Protein AF-A0AAQ3KB49-F1 (afdb_monomer_lite)

Radius of gyration: 16.54 Å; chains: 1; bounding box: 36×37×48 Å

Secondary structure (DSSP, 8-state):
--------PPPPP--HHHHHHHHHHTT--SHHHHHHHHHHHHHTTHHHH-HHHHHHHHHT-SSHHHHHHHHHHHHHS---S--HHHHHHHHHTTTTT-HHHHHHHHHHHHHTTPPP-HHHHHHHHHT--

Foldseek 3Di:
DDDDDDPDDPDDPPDVLVVVLVVLLVVDQDLVSLVVSVVSCVVVCVCVVPVQVSLLSLLPRPHPSSLVSSVVSVVVDDDDPPCLVSLLSNLQSLAPPHLPSNLVSLVVCVVVVHDDDPSSVCSSVNSVD

Sequence (129 aa):
MPVFLARSHPPVPPDPTAGAALSLLRKCRTPCDSLQLHARLVTTGLLLRHPSPILRRLFASPHPPIRRLAYRIFFSLPNPDGRYFLWNDLIGSSRGHHPREAVLAFALMLFDGVAADKFSFSLAINTCS

pLDDT: mean 79.72, std 15.33, range [34.72, 92.94]

Structure (mmCIF, N/CA/C/O backbone):
data_AF-A0AAQ3KB49-F1
#
_entry.id   AF-A0AAQ3KB49-F1
#
loop_
_atom_site.group_PDB
_atom_site.id
_atom_site.type_symbol
_atom_site.label_atom_id
_atom_site.label_alt_id
_atom_site.label_comp_id
_atom_site.label_asym_id
_atom_site.label_entity_id
_atom_site.label_seq_id
_atom_site.pdbx_PDB_ins_code
_atom_site.Cartn_x
_atom_site.Cartn_y
_atom_site.Cartn_z
_atom_site.occupancy
_atom_site.B_iso_or_equiv
_atom_site.auth_seq_id
_atom_site.auth_comp_id
_atom_site.auth_asym_id
_atom_site.auth_atom_id
_atom_site.pdbx_PDB_model_num
ATOM 1 N N . MET A 1 1 ? -10.276 26.214 -31.297 1.00 34.72 1 MET A N 1
ATOM 2 C CA . MET A 1 1 ? -9.514 25.945 -30.058 1.00 34.72 1 MET A CA 1
ATOM 3 C C . MET A 1 1 ? -10.428 26.180 -28.859 1.00 34.72 1 MET A C 1
ATOM 5 O O . MET A 1 1 ? -10.563 27.334 -28.472 1.00 34.72 1 MET A O 1
ATOM 9 N N . PRO A 1 2 ? -11.139 25.173 -28.317 1.00 38.66 2 PRO A N 1
ATOM 10 C CA . PRO A 1 2 ? -11.962 25.380 -27.132 1.00 38.66 2 PRO A CA 1
ATOM 11 C C . PRO A 1 2 ? -11.161 25.103 -25.853 1.00 38.66 2 PRO A C 1
ATOM 13 O O . PRO A 1 2 ? -10.499 24.076 -25.711 1.00 38.66 2 PRO A O 1
ATOM 16 N N . VAL A 1 3 ? -11.234 26.059 -24.932 1.00 44.91 3 VAL A N 1
ATOM 17 C CA . VAL A 1 3 ? -10.701 26.007 -23.570 1.00 44.91 3 VAL A CA 1
ATOM 18 C C . VAL A 1 3 ? -11.610 25.104 -22.731 1.00 44.91 3 VAL A C 1
ATOM 20 O O . VAL A 1 3 ? -12.782 25.418 -22.535 1.00 44.91 3 VAL A O 1
ATOM 23 N N . PHE A 1 4 ? -11.089 23.981 -22.231 1.00 46.84 4 PHE A N 1
ATOM 24 C CA . PHE A 1 4 ? -11.782 23.167 -21.230 1.00 46.84 4 PHE A CA 1
ATOM 25 C C . PHE A 1 4 ? -11.656 23.842 -19.859 1.00 46.84 4 PHE A C 1
ATOM 27 O O . PHE A 1 4 ? -10.610 23.789 -19.216 1.00 46.84 4 PHE A O 1
ATOM 34 N N . LEU A 1 5 ? -12.735 24.484 -19.407 1.00 45.94 5 LEU A N 1
ATOM 35 C CA . LEU A 1 5 ? -12.893 24.927 -18.023 1.00 45.94 5 LEU A CA 1
ATOM 36 C C . LEU A 1 5 ? -12.971 23.691 -17.116 1.00 45.94 5 LEU A C 1
ATOM 38 O O . LEU A 1 5 ? -13.988 22.996 -17.072 1.00 45.94 5 LEU A O 1
ATOM 42 N N . ALA A 1 6 ? -11.886 23.408 -16.395 1.00 42.59 6 ALA A N 1
ATOM 43 C CA . ALA A 1 6 ? -11.883 22.427 -15.321 1.00 42.59 6 ALA A CA 1
ATOM 44 C C . ALA A 1 6 ? -12.855 22.892 -14.226 1.00 42.59 6 ALA A C 1
ATOM 46 O O . ALA A 1 6 ? -12.656 23.931 -13.598 1.00 42.59 6 ALA A O 1
ATOM 47 N N . ARG A 1 7 ? -13.930 22.128 -14.010 1.00 41.28 7 ARG A N 1
ATOM 48 C CA . ARG A 1 7 ? -14.849 22.327 -12.886 1.00 41.28 7 ARG A CA 1
ATOM 49 C C . ARG A 1 7 ? -14.062 22.173 -11.583 1.00 41.28 7 ARG A C 1
ATOM 51 O O . ARG A 1 7 ? -13.601 21.080 -11.266 1.00 41.28 7 ARG A O 1
ATOM 58 N N . SER A 1 8 ? -13.913 23.261 -10.836 1.00 43.72 8 SER A N 1
ATOM 59 C CA . SER A 1 8 ? -13.402 23.252 -9.469 1.00 43.72 8 SER A CA 1
ATOM 60 C C . SER A 1 8 ? -14.384 22.487 -8.580 1.00 43.72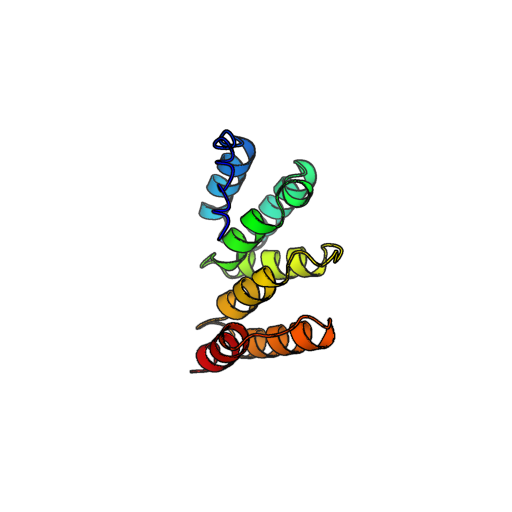 8 SER A C 1
ATOM 62 O O . SER A 1 8 ? -15.472 22.961 -8.259 1.00 43.72 8 SER A O 1
ATOM 64 N N . HIS A 1 9 ? -14.017 21.260 -8.218 1.00 43.25 9 HIS A N 1
ATOM 65 C CA . HIS A 1 9 ? -14.769 20.479 -7.245 1.00 43.25 9 HIS A CA 1
ATOM 66 C C . HIS A 1 9 ? -14.643 21.158 -5.869 1.00 43.25 9 HIS A C 1
ATOM 68 O O . HIS A 1 9 ? -13.525 21.517 -5.485 1.00 43.25 9 HIS A O 1
ATOM 74 N N . PRO A 1 10 ? -15.738 21.355 -5.112 1.00 45.50 10 PRO A N 1
ATOM 75 C CA . PRO A 1 10 ? -15.651 21.917 -3.770 1.00 45.50 10 PRO A CA 1
ATOM 76 C C . PRO A 1 10 ? -14.800 21.014 -2.860 1.00 45.50 10 PRO A C 1
ATOM 78 O O . PRO A 1 10 ? -14.803 19.787 -3.047 1.00 45.50 10 PRO A O 1
ATOM 81 N N . PRO A 1 11 ? -14.073 21.595 -1.884 1.00 48.03 11 PRO A N 1
ATOM 82 C CA . PRO A 1 11 ? -13.262 20.835 -0.944 1.00 48.03 11 PRO A CA 1
ATOM 83 C C . 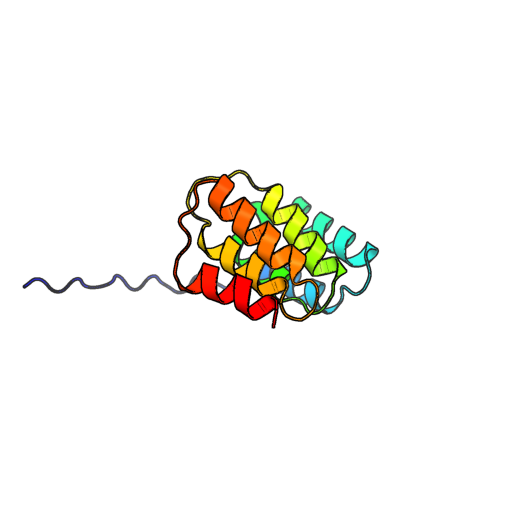PRO A 1 11 ? -14.167 19.910 -0.126 1.00 48.03 11 PRO A C 1
ATOM 85 O O . PRO A 1 11 ? -15.070 20.361 0.577 1.00 48.03 11 PRO A O 1
ATOM 88 N N . VAL A 1 12 ? -13.934 18.603 -0.246 1.00 55.00 12 VAL A N 1
ATOM 89 C CA . VAL A 1 12 ? -14.627 17.585 0.550 1.00 55.00 12 VAL A CA 1
ATOM 90 C C . VAL A 1 12 ? -14.323 17.852 2.032 1.00 55.00 12 VAL A C 1
ATOM 92 O O . VAL A 1 12 ? -13.145 17.991 2.378 1.00 55.00 12 VAL A O 1
ATOM 95 N N . PRO A 1 13 ? -15.337 17.955 2.913 1.00 52.47 13 PRO A N 1
ATOM 96 C CA . PRO A 1 13 ? -15.113 18.206 4.332 1.00 52.47 13 PRO A CA 1
ATOM 97 C C . PRO A 1 13 ? -14.252 17.093 4.956 1.00 52.47 13 PRO A C 1
ATOM 99 O O . PRO A 1 13 ? -14.364 15.931 4.553 1.00 52.47 13 PRO A O 1
ATOM 102 N N . PRO A 1 14 ? -13.379 17.417 5.928 1.00 55.59 14 PRO A N 1
ATOM 103 C CA . PRO A 1 14 ? -12.491 16.438 6.538 1.00 55.59 14 PRO A CA 1
ATOM 104 C C . PRO A 1 14 ? -13.307 15.384 7.291 1.00 55.59 14 PRO A C 1
ATOM 106 O O . PRO A 1 14 ? -13.936 15.673 8.305 1.00 55.59 14 PRO A O 1
ATOM 109 N N . ASP A 1 15 ? -13.287 14.153 6.784 1.00 58.66 15 ASP A N 1
ATOM 110 C CA . ASP A 1 15 ? -13.985 13.014 7.375 1.00 58.66 15 ASP A CA 1
ATOM 111 C C . ASP A 1 15 ? -13.339 12.692 8.746 1.00 58.66 15 ASP A C 1
ATOM 113 O O . ASP A 1 15 ? -12.174 12.269 8.794 1.00 58.66 15 ASP A O 1
ATOM 117 N N . PRO A 1 16 ? -14.022 12.913 9.889 1.00 59.47 16 PRO A N 1
ATOM 118 C CA . PRO A 1 16 ? -13.419 12.800 11.227 1.00 59.47 16 PRO A CA 1
ATOM 119 C C . PRO A 1 16 ? -12.901 11.382 11.515 1.00 59.47 16 PRO A C 1
ATOM 121 O O . PRO A 1 16 ? -11.958 11.174 12.283 1.00 59.47 16 PRO A O 1
ATOM 124 N N . THR A 1 17 ? -13.471 10.400 10.823 1.00 58.62 17 THR A N 1
ATOM 125 C CA . THR A 1 17 ? -13.083 8.990 10.857 1.00 58.62 17 THR A CA 1
ATOM 126 C C . THR A 1 17 ? -11.700 8.742 10.234 1.00 58.62 17 THR A C 1
ATOM 128 O O . THR A 1 17 ? -10.914 7.950 10.762 1.00 58.62 17 THR A O 1
ATOM 131 N N . ALA A 1 18 ? -11.329 9.487 9.187 1.00 57.34 18 ALA A N 1
ATOM 132 C CA . ALA A 1 18 ? -10.000 9.433 8.578 1.00 57.34 18 ALA A CA 1
ATOM 133 C C . ALA A 1 18 ? -8.917 10.037 9.493 1.00 57.34 18 ALA A C 1
ATOM 135 O O . ALA A 1 18 ? -7.778 9.558 9.504 1.00 57.34 18 ALA A O 1
ATOM 136 N N . GLY A 1 19 ? -9.272 11.052 10.290 1.00 63.00 19 GLY A N 1
ATOM 137 C CA . GLY A 1 19 ? -8.416 11.612 11.344 1.00 63.00 19 GLY A CA 1
ATOM 138 C C . GLY A 1 19 ? -8.179 10.633 12.501 1.00 63.00 19 GLY A C 1
ATOM 139 O O . GLY A 1 19 ? -7.060 10.515 13.004 1.00 63.00 19 GLY A O 1
ATOM 140 N N . ALA A 1 20 ? -9.198 9.856 12.874 1.00 62.41 20 ALA A N 1
ATOM 141 C CA . ALA A 1 20 ? -9.078 8.823 13.902 1.00 62.41 20 ALA A CA 1
ATOM 142 C C . ALA A 1 20 ? -8.210 7.632 13.448 1.00 62.41 20 ALA A C 1
ATOM 144 O O . ALA A 1 20 ? -7.406 7.115 14.221 1.00 62.41 20 ALA A O 1
ATOM 145 N N . ALA A 1 21 ? -8.302 7.222 12.180 1.00 59.84 21 ALA A N 1
ATOM 146 C CA . ALA A 1 21 ? -7.425 6.186 11.627 1.00 59.84 21 ALA A CA 1
ATOM 147 C C . ALA A 1 21 ? -5.949 6.633 11.571 1.00 59.84 21 ALA A C 1
ATOM 149 O O . ALA A 1 21 ? -5.045 5.843 11.845 1.00 59.84 21 ALA A O 1
ATOM 150 N N . LEU A 1 22 ? -5.694 7.915 11.285 1.00 64.81 22 LEU A N 1
ATOM 151 C CA . LEU A 1 22 ? -4.349 8.507 11.307 1.00 64.81 22 LEU A CA 1
ATOM 152 C C . LEU A 1 22 ? -3.702 8.518 12.687 1.00 64.81 22 LEU A C 1
ATOM 154 O O . LEU A 1 22 ? -2.506 8.249 12.813 1.00 64.81 22 LEU A O 1
ATOM 158 N N . SER A 1 23 ? -4.471 8.859 13.718 1.00 68.62 23 SER A N 1
ATOM 159 C CA . SER A 1 23 ? -3.945 8.921 15.081 1.00 68.62 23 SER A CA 1
ATOM 160 C C . SER A 1 23 ? -3.576 7.531 15.610 1.00 68.62 23 SER A C 1
ATOM 162 O O . SER A 1 23 ? -2.629 7.407 16.389 1.00 68.62 23 SER A O 1
ATOM 164 N N . LEU A 1 24 ? -4.255 6.483 15.129 1.00 66.56 24 LEU A N 1
ATOM 165 C CA . LEU A 1 24 ? -3.932 5.087 15.427 1.00 66.56 24 LEU A CA 1
ATOM 166 C C . LEU A 1 24 ? -2.660 4.614 14.710 1.00 66.56 24 LEU A C 1
ATOM 168 O O . LEU A 1 24 ? -1.811 4.001 15.353 1.00 66.56 24 LEU A O 1
ATOM 172 N N . LEU A 1 25 ? -2.456 4.978 13.436 1.00 72.50 25 LEU A N 1
ATOM 173 C CA . LEU A 1 25 ? -1.245 4.617 12.676 1.00 72.50 25 LEU A CA 1
ATOM 174 C C . LEU A 1 25 ? 0.058 5.009 13.385 1.00 72.50 25 LEU A C 1
ATOM 176 O O . LEU A 1 25 ? 1.030 4.261 13.345 1.00 72.50 25 LEU A O 1
ATOM 180 N N . ARG A 1 26 ? 0.073 6.163 14.063 1.00 72.94 26 ARG A N 1
ATOM 181 C CA . ARG A 1 26 ? 1.245 6.655 14.808 1.00 72.94 26 ARG A CA 1
ATOM 182 C C . ARG A 1 26 ? 1.586 5.835 16.055 1.00 72.94 26 ARG A C 1
ATOM 184 O O . ARG A 1 26 ? 2.705 5.944 16.554 1.00 72.94 26 ARG A O 1
ATOM 191 N N . LYS A 1 27 ? 0.630 5.080 16.600 1.00 77.81 27 LYS A N 1
ATOM 192 C CA . LYS A 1 27 ? 0.795 4.314 17.846 1.00 77.81 27 LYS A CA 1
ATOM 193 C C . LYS A 1 27 ? 1.139 2.849 17.593 1.00 77.81 27 LYS A C 1
ATOM 195 O O . LYS A 1 27 ? 1.686 2.207 18.481 1.00 77.81 27 LYS A O 1
ATOM 200 N N . CYS A 1 28 ? 0.860 2.342 16.395 1.00 84.31 28 CYS A N 1
ATOM 201 C CA . CYS A 1 28 ? 1.070 0.943 16.055 1.00 84.31 28 CYS A CA 1
ATOM 202 C C . CYS A 1 28 ? 2.561 0.613 15.875 1.00 84.31 28 CYS A C 1
ATOM 204 O O . CYS A 1 28 ? 3.192 1.052 14.917 1.00 84.31 28 CYS A O 1
ATOM 206 N N . ARG A 1 29 ? 3.124 -0.200 16.773 1.00 82.75 29 ARG A N 1
ATOM 207 C CA . ARG A 1 29 ? 4.522 -0.670 16.710 1.00 82.75 29 ARG A CA 1
ATOM 208 C C . ARG A 1 29 ? 4.631 -2.190 16.683 1.00 82.75 29 ARG A C 1
ATOM 210 O O . ARG A 1 29 ? 5.621 -2.722 16.186 1.00 82.75 29 ARG A O 1
ATOM 217 N N . THR A 1 30 ? 3.617 -2.882 17.188 1.00 87.81 30 THR A N 1
ATOM 218 C CA . THR A 1 30 ? 3.587 -4.338 17.322 1.00 87.81 30 THR A CA 1
ATOM 219 C C . THR A 1 30 ? 2.638 -4.984 16.303 1.00 87.81 30 THR A C 1
ATOM 221 O O . THR A 1 30 ? 1.765 -4.315 15.742 1.00 87.81 30 THR A O 1
ATOM 224 N N . PRO A 1 31 ? 2.765 -6.301 16.058 1.00 87.50 31 PRO A N 1
ATOM 225 C CA . PRO A 1 31 ? 1.765 -7.059 15.304 1.00 87.50 31 PRO A CA 1
ATOM 226 C C . PRO A 1 31 ? 0.361 -6.997 15.924 1.00 87.50 31 PRO A C 1
ATOM 228 O O . PRO A 1 31 ? -0.629 -6.962 15.200 1.00 87.50 31 PRO A O 1
ATOM 231 N N . CYS A 1 32 ? 0.257 -6.936 17.254 1.00 91.12 32 CYS A N 1
ATOM 232 C CA . CYS A 1 32 ? -1.029 -6.779 17.934 1.00 91.12 32 CYS A CA 1
ATOM 233 C C . CYS A 1 32 ? -1.685 -5.441 17.574 1.00 91.12 32 CYS A C 1
ATOM 235 O O . CYS A 1 32 ? -2.880 -5.397 17.283 1.00 91.12 32 CYS A O 1
ATOM 237 N N . ASP A 1 33 ? -0.901 -4.363 17.509 1.00 90.06 33 ASP A N 1
ATOM 238 C CA . ASP A 1 33 ? -1.429 -3.047 17.148 1.00 90.06 33 ASP A CA 1
ATOM 239 C C . ASP A 1 33 ? -1.917 -3.005 15.696 1.00 90.06 33 ASP A C 1
ATOM 241 O O . ASP A 1 33 ? -2.912 -2.342 15.404 1.00 90.06 33 ASP A O 1
ATOM 245 N N . SER A 1 34 ? -1.242 -3.704 14.773 1.00 91.12 34 SER A N 1
ATOM 246 C CA . SER A 1 34 ? -1.694 -3.767 13.379 1.00 91.12 34 SER A CA 1
ATOM 247 C C . SER A 1 34 ? -2.987 -4.574 13.238 1.00 91.12 34 SER A C 1
ATOM 249 O O . SER A 1 34 ? -3.856 -4.189 12.459 1.00 91.12 34 SER A O 1
ATOM 251 N N . LEU A 1 35 ? -3.184 -5.625 14.040 1.00 90.62 35 LEU A N 1
ATOM 252 C CA . LEU A 1 35 ? -4.459 -6.346 14.106 1.00 90.62 35 LEU A CA 1
ATOM 253 C C . LEU A 1 35 ? -5.588 -5.473 14.666 1.00 90.62 35 LEU A C 1
ATOM 255 O O . LEU A 1 35 ? -6.675 -5.447 14.093 1.00 90.62 35 LEU A O 1
ATOM 259 N N . GLN A 1 36 ? -5.334 -4.713 15.735 1.00 90.56 36 GLN A N 1
ATOM 260 C CA . GLN A 1 36 ? -6.323 -3.773 16.278 1.00 90.56 36 GLN A CA 1
ATOM 261 C C . GLN A 1 36 ? -6.689 -2.695 15.255 1.00 90.56 36 GLN A C 1
ATOM 263 O O . GLN A 1 36 ? -7.868 -2.398 15.057 1.00 90.56 36 GLN A O 1
ATOM 268 N N . LEU A 1 37 ? -5.691 -2.141 14.564 1.00 90.44 37 LEU A N 1
ATOM 269 C CA . LEU A 1 37 ? -5.912 -1.195 13.477 1.00 90.44 37 LEU A CA 1
ATOM 270 C C . LEU A 1 37 ? -6.759 -1.821 12.365 1.00 90.44 37 LEU A C 1
ATOM 272 O O . LEU A 1 37 ? -7.730 -1.207 11.932 1.00 90.44 37 LEU A O 1
ATOM 276 N N . HIS A 1 38 ? -6.439 -3.043 11.934 1.00 91.38 38 HIS A N 1
ATOM 277 C CA . HIS A 1 38 ? -7.214 -3.754 10.920 1.00 91.38 38 HIS A CA 1
ATOM 278 C C . HIS A 1 38 ? -8.671 -3.955 11.348 1.00 91.38 38 HIS A C 1
ATOM 280 O O . HIS A 1 38 ? -9.579 -3.593 10.603 1.00 91.38 38 HIS A O 1
ATOM 286 N N . ALA A 1 39 ? -8.902 -4.446 12.569 1.00 91.06 39 ALA A N 1
ATOM 287 C CA . ALA A 1 39 ? -10.243 -4.632 13.113 1.00 91.06 39 ALA A CA 1
ATOM 288 C C . ALA A 1 39 ? -11.036 -3.318 13.112 1.00 91.06 39 ALA A C 1
ATOM 290 O O . ALA A 1 39 ? -12.193 -3.290 12.697 1.00 91.06 39 ALA A O 1
ATOM 291 N N . ARG A 1 40 ? -10.411 -2.201 13.503 1.00 89.00 40 ARG A N 1
ATOM 292 C CA . ARG A 1 40 ? -11.035 -0.867 13.461 1.00 89.00 40 ARG A CA 1
ATOM 293 C C . ARG A 1 40 ? -11.348 -0.428 12.034 1.00 89.00 40 ARG A C 1
ATOM 295 O O . ARG A 1 40 ? -12.446 0.052 11.776 1.00 89.00 40 ARG A O 1
ATOM 302 N N . LEU A 1 41 ? -10.415 -0.609 11.105 1.00 88.31 41 LEU A N 1
ATOM 303 C CA . LEU A 1 41 ? -10.585 -0.265 9.692 1.00 88.31 41 LEU A CA 1
ATOM 304 C C . LEU A 1 41 ? -11.741 -1.035 9.027 1.00 88.31 41 LEU A C 1
ATOM 306 O O . LEU A 1 41 ? -12.465 -0.461 8.212 1.00 88.31 41 LEU A O 1
ATOM 310 N N . VAL A 1 42 ? -11.926 -2.305 9.398 1.00 89.44 42 VAL A N 1
ATOM 311 C CA . VAL A 1 42 ? -13.024 -3.160 8.922 1.00 89.44 42 VAL A CA 1
ATOM 312 C C . VAL A 1 42 ? -14.350 -2.777 9.583 1.00 89.44 42 VAL A C 1
ATOM 314 O O . VAL A 1 42 ? -15.308 -2.461 8.887 1.00 89.44 42 VAL A O 1
ATOM 317 N N . THR A 1 43 ? -14.404 -2.739 10.917 1.00 90.06 43 THR A N 1
ATOM 318 C CA . THR A 1 43 ? -15.647 -2.478 11.676 1.00 90.06 43 THR A CA 1
ATOM 319 C C . THR A 1 43 ? -16.234 -1.087 11.435 1.00 90.06 43 THR A C 1
ATOM 321 O O . THR A 1 43 ? -17.446 -0.915 11.492 1.00 90.06 43 THR A O 1
ATOM 324 N N . THR A 1 44 ? -15.401 -0.092 11.122 1.00 86.69 44 THR A N 1
ATOM 325 C CA . THR A 1 44 ? -15.859 1.266 10.768 1.00 86.69 44 THR A CA 1
ATOM 326 C C . THR A 1 44 ? -16.227 1.420 9.289 1.00 86.69 44 THR A C 1
ATOM 328 O O . THR A 1 44 ? -16.722 2.472 8.887 1.00 86.69 44 THR A O 1
ATOM 331 N N . GLY A 1 45 ? -15.962 0.408 8.455 1.00 85.75 45 GLY A N 1
ATOM 332 C CA . GLY A 1 45 ? -16.165 0.469 7.006 1.00 85.75 45 GLY A CA 1
ATOM 333 C C . GLY A 1 45 ? -15.222 1.436 6.281 1.00 85.75 45 GLY A C 1
ATOM 334 O O . GLY A 1 45 ? -15.432 1.734 5.105 1.00 85.75 45 GLY A O 1
ATOM 335 N N . LEU A 1 46 ? -14.173 1.928 6.947 1.00 85.12 46 LEU A N 1
ATOM 336 C CA . LEU A 1 46 ? -13.230 2.892 6.380 1.00 85.12 46 LEU A CA 1
ATOM 337 C C . LEU A 1 46 ? -12.526 2.355 5.130 1.00 85.12 46 LEU A C 1
ATOM 339 O O . LEU A 1 46 ? -12.350 3.097 4.167 1.00 85.12 46 LEU A O 1
ATOM 343 N N . LEU A 1 47 ? -12.181 1.063 5.107 1.00 85.19 47 LEU A N 1
ATOM 344 C CA . LEU A 1 47 ? -11.572 0.425 3.931 1.00 85.19 47 LEU A CA 1
ATOM 345 C C . LEU A 1 47 ? -12.511 0.337 2.730 1.00 85.19 47 LEU A C 1
ATOM 347 O O . LEU A 1 47 ? -12.035 0.348 1.600 1.00 85.19 47 LEU A O 1
ATOM 351 N N . LEU A 1 48 ? -13.821 0.262 2.960 1.00 84.19 48 LEU A N 1
ATOM 352 C CA . LEU A 1 48 ? -14.806 0.228 1.880 1.00 84.19 48 LEU A CA 1
ATOM 353 C C . LEU A 1 48 ? -15.021 1.624 1.293 1.00 84.19 48 LEU A C 1
ATOM 355 O O . LEU A 1 48 ? -15.114 1.772 0.080 1.00 84.19 48 LEU A O 1
ATOM 359 N N . ARG A 1 49 ? -15.056 2.649 2.152 1.00 84.25 49 ARG A N 1
ATOM 360 C CA . ARG A 1 49 ? -15.274 4.044 1.740 1.00 84.25 49 ARG A CA 1
ATOM 361 C C . ARG A 1 49 ? -14.035 4.659 1.094 1.00 84.25 49 ARG A C 1
ATOM 363 O O . ARG A 1 49 ? -14.145 5.329 0.075 1.00 84.25 49 ARG A O 1
ATOM 370 N N . HIS A 1 50 ? -12.861 4.419 1.683 1.00 84.75 50 HIS A N 1
ATOM 371 C CA . HIS A 1 50 ? -11.624 5.144 1.371 1.00 84.75 50 HIS A CA 1
ATOM 372 C C . HIS A 1 50 ? -10.387 4.224 1.270 1.00 84.75 50 HIS A C 1
ATOM 374 O O . HIS A 1 50 ? -9.375 4.480 1.927 1.00 84.75 50 HIS A O 1
ATOM 380 N N . PRO A 1 51 ? -10.404 3.158 0.447 1.00 86.25 51 PRO A N 1
ATOM 381 C CA . PRO A 1 51 ? -9.327 2.163 0.410 1.00 86.25 51 PRO A CA 1
ATOM 382 C C . PRO A 1 51 ? -7.972 2.759 0.014 1.00 86.25 51 PRO A C 1
ATOM 384 O O . PRO A 1 51 ? -6.963 2.516 0.673 1.00 86.25 51 PRO A O 1
ATOM 387 N N . SER A 1 52 ? -7.947 3.577 -1.038 1.00 87.25 52 SER A N 1
ATOM 388 C CA . SER A 1 52 ? -6.716 4.132 -1.603 1.00 87.25 52 SER A CA 1
ATOM 389 C C . SER A 1 52 ? -5.937 5.057 -0.655 1.00 87.25 52 SER A C 1
ATOM 391 O O . SER A 1 52 ? -4.743 4.823 -0.459 1.00 87.25 52 SER A O 1
ATOM 393 N N . PRO A 1 53 ? -6.542 6.088 -0.025 1.00 86.75 53 PRO A N 1
ATOM 394 C CA . PRO A 1 53 ? -5.807 6.944 0.910 1.00 86.75 53 PRO A CA 1
ATOM 395 C C . PRO A 1 53 ? -5.364 6.194 2.173 1.00 86.75 53 PRO A C 1
ATOM 397 O O . PRO A 1 53 ? -4.329 6.533 2.747 1.00 86.75 53 PRO A O 1
ATOM 400 N N . ILE A 1 54 ? -6.106 5.168 2.601 1.00 88.31 54 ILE A N 1
ATOM 401 C CA . ILE A 1 54 ? -5.711 4.322 3.733 1.00 88.31 54 ILE A CA 1
ATOM 402 C C . ILE A 1 54 ? -4.488 3.486 3.359 1.00 88.31 54 ILE A C 1
ATOM 404 O O . ILE A 1 54 ? -3.487 3.529 4.070 1.00 88.31 54 ILE A O 1
ATOM 408 N N . LEU A 1 55 ? -4.529 2.783 2.226 1.00 90.75 55 LEU A N 1
ATOM 409 C CA . LEU A 1 55 ? -3.417 1.958 1.756 1.00 90.75 55 LEU A CA 1
ATOM 410 C C . LEU A 1 55 ? -2.142 2.766 1.544 1.00 90.75 55 LEU A C 1
ATOM 412 O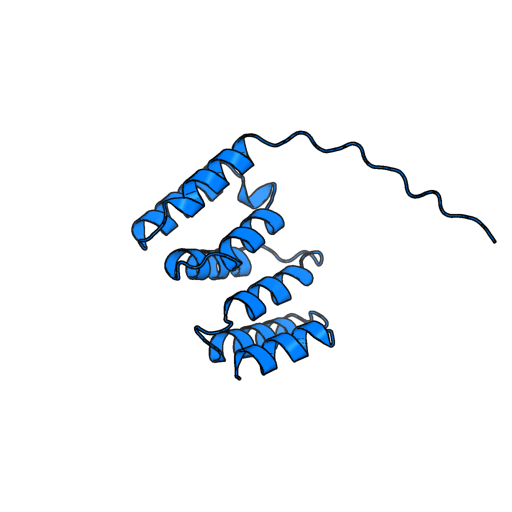 O . LEU A 1 55 ? -1.096 2.372 2.050 1.00 90.75 55 LEU A O 1
ATOM 416 N N . ARG A 1 56 ? -2.226 3.939 0.906 1.00 90.06 56 ARG A N 1
ATOM 417 C CA . ARG A 1 56 ? -1.067 4.826 0.723 1.00 90.06 56 ARG A CA 1
ATOM 418 C C . ARG A 1 56 ? -0.399 5.186 2.054 1.00 90.06 56 ARG A C 1
ATOM 420 O O . ARG A 1 56 ? 0.823 5.170 2.166 1.00 90.06 56 ARG A O 1
ATOM 427 N N . ARG A 1 57 ? -1.194 5.467 3.092 1.00 89.88 57 ARG A N 1
ATOM 428 C CA . ARG A 1 57 ? -0.685 5.757 4.444 1.00 89.88 57 ARG A CA 1
ATOM 429 C C . ARG A 1 57 ? -0.072 4.531 5.117 1.00 89.88 57 ARG A C 1
ATOM 431 O O . ARG A 1 57 ? 0.926 4.669 5.818 1.00 89.88 57 ARG A O 1
ATOM 438 N N . LEU A 1 58 ? -0.655 3.350 4.914 1.00 91.44 58 LEU A N 1
ATOM 439 C CA . LEU A 1 58 ? -0.113 2.095 5.435 1.00 91.44 58 LEU A CA 1
ATOM 440 C C . LEU A 1 58 ? 1.228 1.742 4.768 1.00 91.44 58 LEU A C 1
ATOM 442 O O . LEU A 1 58 ? 2.171 1.382 5.470 1.00 91.44 58 LEU A O 1
ATOM 446 N N . PHE A 1 59 ? 1.338 1.902 3.444 1.00 91.25 59 PHE A N 1
ATOM 447 C CA . PHE A 1 59 ? 2.572 1.681 2.680 1.00 91.25 59 PHE A CA 1
ATOM 448 C C . PHE A 1 59 ? 3.692 2.645 3.076 1.00 91.25 59 PHE A C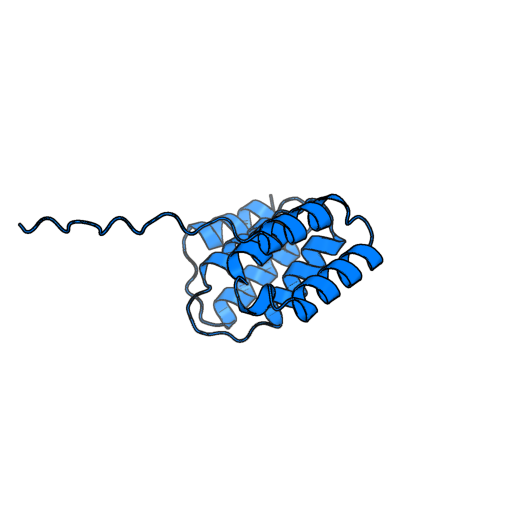 1
ATOM 450 O O . PHE A 1 59 ? 4.835 2.221 3.227 1.00 91.25 59 PHE A O 1
ATOM 457 N N . ALA A 1 60 ? 3.363 3.914 3.325 1.00 89.75 60 ALA A N 1
ATOM 458 C CA . ALA A 1 60 ? 4.320 4.923 3.781 1.00 89.75 60 ALA A CA 1
ATOM 459 C C . ALA A 1 60 ? 4.786 4.732 5.240 1.00 89.75 60 ALA A C 1
ATOM 461 O O . ALA A 1 60 ? 5.605 5.506 5.736 1.00 89.75 60 ALA A O 1
ATOM 462 N N . SER A 1 61 ? 4.255 3.741 5.965 1.00 89.06 61 SER A N 1
ATOM 463 C CA . SER A 1 61 ? 4.609 3.538 7.364 1.00 89.06 61 SER A CA 1
ATOM 464 C C . SER A 1 61 ? 6.045 3.019 7.533 1.00 89.06 61 SER A C 1
ATOM 466 O O . SER A 1 61 ? 6.428 2.034 6.890 1.00 89.06 61 SER A O 1
ATOM 468 N N . PRO A 1 62 ? 6.827 3.575 8.479 1.00 86.38 62 PRO A N 1
ATOM 469 C CA . PRO A 1 62 ? 8.146 3.042 8.808 1.00 86.38 62 PRO A CA 1
ATOM 470 C C . PRO A 1 62 ? 8.066 1.694 9.541 1.00 86.38 62 PRO A C 1
ATOM 472 O O . PRO A 1 62 ? 9.059 0.970 9.608 1.00 86.38 62 PRO A O 1
ATOM 475 N N . HIS A 1 63 ? 6.900 1.318 10.073 1.00 88.00 63 HIS A N 1
ATOM 476 C CA . HIS A 1 63 ? 6.741 0.129 10.904 1.00 88.00 63 HIS A CA 1
ATOM 477 C C . HIS A 1 63 ? 6.410 -1.120 10.063 1.00 88.00 63 HIS A C 1
ATOM 479 O O . HIS A 1 63 ? 5.345 -1.177 9.438 1.00 88.00 63 HIS A O 1
ATOM 485 N N . PRO A 1 64 ? 7.255 -2.175 10.091 1.00 87.75 64 PRO A N 1
ATOM 486 C CA . PRO A 1 64 ? 7.031 -3.391 9.304 1.00 87.75 64 PRO A CA 1
ATOM 487 C C . PRO A 1 64 ? 5.672 -4.084 9.521 1.00 87.75 64 PRO A C 1
ATOM 489 O O . PRO A 1 64 ? 5.116 -4.590 8.545 1.00 87.75 64 PRO A O 1
ATOM 492 N N . PRO A 1 65 ? 5.092 -4.140 10.741 1.00 89.81 65 PRO A N 1
ATOM 493 C CA . PRO A 1 65 ? 3.763 -4.727 10.937 1.00 89.81 65 PRO A CA 1
ATOM 494 C C . PRO A 1 65 ? 2.649 -3.989 10.185 1.00 89.81 65 PRO A C 1
ATOM 496 O O . PRO A 1 65 ? 1.705 -4.623 9.716 1.00 89.81 65 PRO A O 1
ATOM 499 N N . ILE A 1 66 ? 2.768 -2.66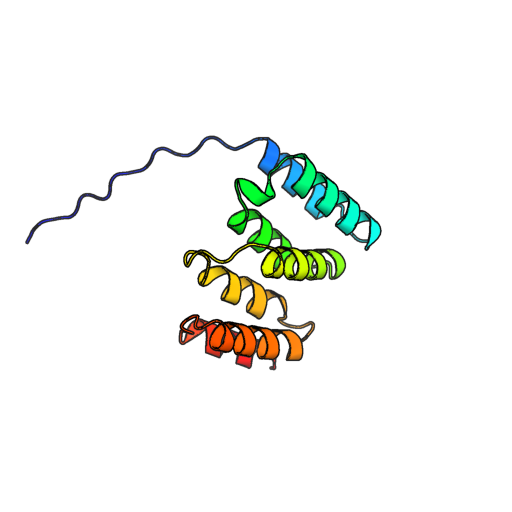5 10.042 1.00 90.50 66 ILE A N 1
ATOM 500 C CA . ILE A 1 66 ? 1.787 -1.834 9.337 1.00 90.50 66 ILE A CA 1
ATOM 501 C C . ILE A 1 66 ? 1.910 -2.032 7.825 1.00 90.50 66 ILE A C 1
ATOM 503 O O . ILE A 1 66 ? 0.898 -2.225 7.157 1.00 90.50 66 ILE A O 1
ATOM 507 N N . ARG A 1 67 ? 3.136 -2.074 7.286 1.00 89.81 67 ARG A N 1
ATOM 508 C CA . ARG A 1 67 ? 3.340 -2.385 5.861 1.00 89.81 67 ARG A CA 1
ATOM 509 C C . ARG A 1 67 ? 2.820 -3.776 5.509 1.00 89.81 67 ARG A C 1
ATOM 511 O O . ARG A 1 67 ? 2.081 -3.918 4.545 1.00 89.81 67 ARG A O 1
ATOM 518 N N . ARG A 1 68 ? 3.102 -4.792 6.336 1.00 90.19 68 ARG A N 1
ATOM 519 C CA . ARG A 1 68 ? 2.555 -6.153 6.156 1.00 90.19 68 ARG A CA 1
ATOM 520 C C . ARG A 1 68 ? 1.029 -6.186 6.161 1.00 90.19 68 ARG A C 1
ATOM 522 O O . ARG A 1 68 ? 0.433 -6.925 5.381 1.00 90.19 68 ARG A O 1
ATOM 529 N N . LEU A 1 69 ? 0.395 -5.374 7.005 1.00 91.94 69 LEU A N 1
ATOM 530 C CA . LEU A 1 69 ? -1.051 -5.190 6.959 1.00 91.94 69 LEU A CA 1
ATOM 531 C C . LEU A 1 69 ? -1.501 -4.559 5.631 1.00 91.94 69 LEU A C 1
ATOM 533 O O . LEU A 1 69 ? -2.485 -5.022 5.059 1.00 91.94 69 LEU A O 1
ATOM 537 N N . ALA A 1 70 ? -0.779 -3.554 5.127 1.00 91.94 70 ALA A N 1
ATOM 538 C CA . ALA A 1 70 ? -1.051 -2.921 3.834 1.00 91.94 70 ALA A CA 1
ATOM 539 C C . ALA A 1 70 ? -1.088 -3.947 2.695 1.00 91.94 70 ALA A C 1
ATOM 541 O O . ALA A 1 70 ? -2.060 -3.976 1.948 1.00 91.94 70 ALA A O 1
ATOM 542 N N . TYR A 1 71 ? -0.088 -4.835 2.621 1.00 91.25 71 TYR A N 1
ATOM 543 C CA . TYR A 1 71 ? -0.043 -5.920 1.635 1.00 91.25 71 TYR A CA 1
ATOM 544 C C . TYR A 1 71 ? -1.276 -6.823 1.717 1.00 91.25 71 TYR A C 1
ATOM 546 O O . TYR A 1 71 ? -1.936 -7.063 0.711 1.00 91.25 71 TYR A O 1
ATOM 554 N N . ARG A 1 72 ? -1.626 -7.288 2.924 1.00 91.81 72 ARG A N 1
ATOM 555 C CA . ARG A 1 72 ? -2.805 -8.147 3.125 1.00 91.81 72 ARG A CA 1
ATOM 556 C C . ARG A 1 72 ? -4.090 -7.458 2.681 1.00 91.81 72 ARG A C 1
ATOM 558 O O . ARG A 1 72 ? -4.897 -8.068 1.994 1.00 91.81 72 ARG A O 1
ATOM 565 N N . ILE A 1 73 ? -4.261 -6.190 3.057 1.00 91.94 73 ILE A N 1
ATOM 566 C CA . ILE A 1 73 ? -5.433 -5.405 2.671 1.00 91.94 73 ILE A CA 1
ATOM 567 C C . ILE A 1 73 ? -5.466 -5.227 1.151 1.00 91.94 73 ILE A C 1
ATOM 569 O O . ILE A 1 73 ? -6.502 -5.482 0.547 1.00 91.94 73 ILE A O 1
ATOM 573 N N . PHE A 1 74 ? -4.348 -4.839 0.535 1.00 91.19 74 PHE A N 1
ATOM 574 C CA . PHE A 1 74 ? -4.246 -4.611 -0.905 1.00 91.19 74 PHE A CA 1
ATOM 575 C C . PHE A 1 74 ? -4.713 -5.827 -1.711 1.00 91.19 74 PHE A C 1
ATOM 577 O O . PHE A 1 74 ? -5.616 -5.685 -2.528 1.00 91.19 74 PHE A O 1
ATOM 584 N N . PHE A 1 75 ? -4.190 -7.019 -1.406 1.00 88.94 75 PHE A N 1
ATOM 585 C CA . PHE A 1 75 ? -4.563 -8.255 -2.105 1.00 88.94 75 PHE A CA 1
ATOM 586 C C . PHE A 1 75 ? -5.934 -8.822 -1.707 1.00 88.94 75 PHE A C 1
ATOM 588 O O . PHE A 1 75 ? -6.449 -9.700 -2.390 1.00 88.94 75 PHE A O 1
ATOM 595 N N . SER A 1 76 ? -6.536 -8.348 -0.612 1.00 88.62 76 SER A N 1
ATOM 596 C CA . SER A 1 76 ? -7.892 -8.757 -0.210 1.00 88.62 76 SER A CA 1
ATOM 597 C C . SER A 1 76 ? -9.001 -7.930 -0.863 1.00 88.62 76 SER A C 1
ATOM 599 O O . SER A 1 76 ? -10.172 -8.303 -0.791 1.00 88.62 76 SER A O 1
ATOM 601 N N . LEU A 1 77 ? -8.663 -6.778 -1.449 1.00 84.12 77 LEU A N 1
ATOM 602 C CA . LEU A 1 77 ? -9.650 -5.898 -2.060 1.00 84.12 77 LEU A CA 1
ATOM 603 C C . LEU A 1 77 ? -10.004 -6.414 -3.462 1.00 84.12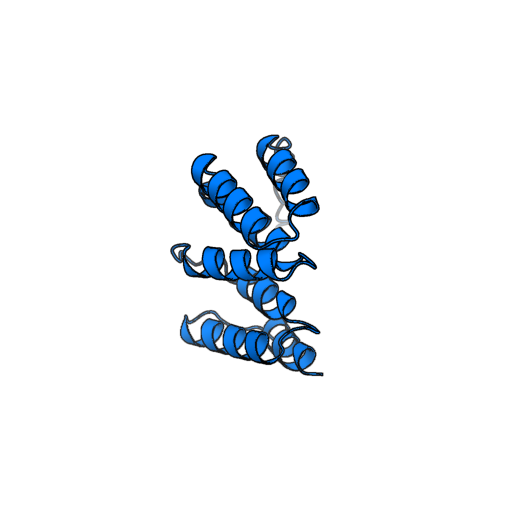 77 LEU A C 1
ATOM 605 O O . LEU A 1 77 ? -9.097 -6.727 -4.231 1.00 84.12 77 LEU A O 1
ATOM 609 N N . PRO A 1 78 ? -11.299 -6.472 -3.824 1.00 74.88 78 PRO A N 1
ATOM 610 C CA . PRO A 1 78 ? -11.701 -6.814 -5.183 1.00 74.88 78 PRO A CA 1
ATOM 611 C C . PRO A 1 78 ? -11.137 -5.783 -6.163 1.00 74.88 78 PRO A C 1
ATOM 613 O O . PRO A 1 78 ? -11.014 -4.607 -5.807 1.00 74.88 78 PRO A O 1
ATOM 616 N N . ASN A 1 79 ? -10.800 -6.234 -7.372 1.00 68.00 79 ASN A N 1
ATOM 617 C CA . ASN A 1 79 ? -10.158 -5.447 -8.423 1.00 68.00 79 ASN A CA 1
ATOM 618 C C . ASN A 1 79 ? -11.216 -4.852 -9.373 1.00 68.00 79 ASN A C 1
ATOM 620 O O . ASN A 1 79 ? -11.901 -5.625 -10.040 1.00 68.00 79 ASN A O 1
ATOM 624 N N . PRO A 1 80 ? -11.398 -3.517 -9.444 1.00 51.78 80 PRO A N 1
ATOM 625 C CA . PRO A 1 80 ? -12.236 -2.902 -10.461 1.00 51.78 80 PRO A CA 1
ATOM 626 C C . PRO A 1 80 ? -11.452 -1.759 -11.123 1.00 51.78 80 PRO A C 1
ATOM 628 O O . PRO A 1 80 ? -11.743 -0.598 -10.861 1.00 51.78 80 PRO A O 1
ATOM 631 N N . ASP A 1 81 ? -10.370 -2.061 -11.841 1.00 53.34 81 ASP A N 1
ATOM 632 C CA . ASP A 1 81 ? -9.657 -1.197 -12.809 1.00 53.34 81 ASP A CA 1
ATOM 633 C C . ASP A 1 81 ? -9.113 0.190 -12.360 1.00 53.34 81 ASP A C 1
ATOM 635 O O . ASP A 1 81 ? -8.331 0.823 -13.067 1.00 53.34 81 ASP A O 1
ATOM 639 N N . GLY A 1 82 ? -9.433 0.686 -11.162 1.00 64.50 82 GLY A N 1
ATOM 640 C CA . GLY A 1 82 ? -9.175 2.068 -10.729 1.00 64.50 82 GLY A CA 1
ATOM 641 C C . GLY A 1 82 ? -7.987 2.253 -9.783 1.00 64.50 82 GLY A C 1
ATOM 642 O O . GLY A 1 82 ? -7.860 3.307 -9.157 1.00 64.50 82 GLY A O 1
ATOM 643 N N . ARG A 1 83 ? -7.149 1.227 -9.592 1.00 75.12 83 ARG A N 1
ATOM 644 C CA . ARG A 1 83 ? -6.125 1.203 -8.525 1.00 75.12 83 ARG A CA 1
ATOM 645 C C . ARG A 1 83 ? -4.704 0.940 -9.009 1.00 75.12 83 ARG A C 1
ATOM 647 O O . ARG A 1 83 ? -3.832 0.674 -8.186 1.00 75.12 83 ARG A O 1
ATOM 654 N N . TYR A 1 84 ? -4.448 1.105 -10.306 1.00 81.69 84 TYR A N 1
ATOM 655 C CA . TYR A 1 84 ? -3.117 0.955 -10.911 1.00 81.69 84 TYR A CA 1
ATOM 656 C C . TYR A 1 84 ? -2.026 1.729 -10.144 1.00 81.69 84 TYR A C 1
ATOM 658 O O . TYR A 1 84 ? -0.934 1.219 -9.919 1.00 81.69 84 TYR A O 1
ATOM 666 N N . PHE A 1 85 ? -2.342 2.927 -9.638 1.00 86.31 85 PHE A N 1
ATOM 667 C CA . PHE A 1 85 ? -1.385 3.753 -8.897 1.00 86.31 85 PHE A CA 1
ATOM 668 C C . PHE A 1 85 ? -0.962 3.171 -7.538 1.00 86.31 85 PHE A C 1
ATOM 670 O O . PHE A 1 85 ? 0.106 3.524 -7.041 1.00 86.31 85 PHE A O 1
ATOM 677 N N . LEU A 1 86 ? -1.769 2.300 -6.920 1.00 90.25 86 LEU A N 1
ATOM 678 C CA . LEU A 1 86 ? -1.432 1.685 -5.632 1.00 90.25 86 LEU A CA 1
ATOM 679 C C . LEU A 1 86 ? -0.337 0.622 -5.773 1.00 90.25 86 LEU A C 1
ATOM 681 O O . LEU A 1 86 ? 0.372 0.368 -4.803 1.00 90.25 86 LEU A O 1
ATOM 685 N N . TRP A 1 87 ? -0.142 0.052 -6.967 1.00 91.75 87 TRP A N 1
ATOM 686 C CA . TRP A 1 87 ? 1.001 -0.823 -7.242 1.00 91.75 87 TRP A CA 1
ATOM 687 C C . TRP A 1 87 ? 2.324 -0.084 -7.062 1.00 91.75 87 TRP A C 1
ATOM 689 O O . TRP A 1 87 ? 3.251 -0.620 -6.465 1.00 91.75 87 TRP A O 1
ATOM 699 N N . ASN A 1 88 ? 2.389 1.182 -7.482 1.00 91.50 88 ASN A N 1
ATOM 700 C CA . ASN A 1 88 ? 3.571 2.014 -7.274 1.00 91.50 88 ASN A CA 1
ATOM 701 C C . ASN A 1 88 ? 3.803 2.310 -5.786 1.00 91.50 88 ASN A C 1
ATOM 703 O O . ASN A 1 88 ? 4.939 2.241 -5.324 1.00 91.50 88 ASN A O 1
ATOM 707 N N . ASP A 1 89 ? 2.746 2.577 -5.011 1.00 91.38 89 ASP A N 1
ATOM 708 C CA . ASP A 1 89 ? 2.876 2.729 -3.554 1.00 91.38 89 ASP A CA 1
ATOM 709 C C . ASP A 1 89 ? 3.392 1.428 -2.903 1.00 91.38 89 ASP A C 1
ATOM 711 O O . ASP A 1 89 ? 4.262 1.468 -2.030 1.00 91.38 89 ASP A O 1
ATOM 715 N N . LEU A 1 90 ? 2.906 0.272 -3.364 1.00 91.69 90 LEU A N 1
ATOM 716 C CA . LEU A 1 90 ? 3.294 -1.049 -2.873 1.00 91.69 90 LEU A CA 1
ATOM 717 C C . LEU A 1 90 ? 4.762 -1.376 -3.209 1.00 91.69 90 LEU A C 1
ATOM 719 O O . LEU A 1 90 ? 5.533 -1.690 -2.299 1.00 91.69 90 LEU A O 1
ATOM 723 N N . ILE A 1 91 ? 5.185 -1.217 -4.470 1.00 91.69 91 ILE A N 1
ATOM 724 C CA . ILE A 1 91 ? 6.585 -1.395 -4.905 1.00 91.69 91 ILE A CA 1
ATOM 725 C C . ILE A 1 91 ? 7.498 -0.430 -4.131 1.00 91.69 91 ILE A C 1
ATOM 727 O O . ILE A 1 91 ? 8.533 -0.829 -3.596 1.00 91.69 91 ILE A O 1
ATOM 731 N N . GLY A 1 92 ? 7.093 0.836 -3.998 1.00 89.88 92 GLY A N 1
ATOM 732 C CA . GLY A 1 92 ? 7.854 1.861 -3.284 1.00 89.88 92 GLY A CA 1
ATOM 733 C C . GLY A 1 92 ? 8.010 1.582 -1.787 1.00 89.88 92 GLY A C 1
ATOM 734 O O . GLY A 1 92 ? 9.053 1.898 -1.215 1.00 89.88 92 GLY A O 1
ATOM 735 N N . SER A 1 93 ? 7.026 0.934 -1.157 1.00 88.94 93 SER A N 1
ATOM 736 C CA . SER A 1 93 ? 7.072 0.582 0.272 1.00 88.94 93 SER A CA 1
ATOM 737 C C . SER A 1 93 ? 8.187 -0.410 0.636 1.00 88.94 93 SER A C 1
ATOM 739 O O . SER A 1 93 ? 8.552 -0.540 1.806 1.00 88.94 93 SER A O 1
ATOM 741 N N . SER A 1 94 ? 8.752 -1.090 -0.366 1.00 84.56 94 SER A N 1
ATOM 742 C CA . SER A 1 94 ? 9.827 -2.073 -0.209 1.00 84.56 94 SER A CA 1
ATOM 743 C C . SER A 1 94 ? 11.237 -1.467 -0.199 1.00 84.56 94 SER A C 1
ATOM 745 O O . SER A 1 94 ? 12.200 -2.180 0.109 1.00 84.56 94 SER A O 1
ATOM 747 N N . ARG A 1 95 ? 11.390 -0.169 -0.517 1.00 80.94 95 ARG A N 1
ATOM 748 C CA . ARG A 1 95 ? 12.695 0.523 -0.564 1.00 80.94 95 ARG A CA 1
ATOM 749 C C . ARG A 1 95 ? 13.455 0.369 0.758 1.00 80.94 95 ARG A C 1
ATOM 751 O O . ARG A 1 95 ? 12.904 0.637 1.821 1.00 80.94 95 ARG A O 1
ATOM 758 N N . GLY A 1 96 ? 14.719 -0.058 0.687 1.00 72.56 96 GLY A N 1
ATOM 759 C CA . GLY A 1 96 ? 15.623 -0.163 1.845 1.00 72.56 96 GLY A CA 1
ATOM 760 C C . GLY A 1 96 ? 15.276 -1.253 2.868 1.00 72.56 96 GLY A C 1
ATOM 761 O O . GLY A 1 96 ? 15.964 -1.386 3.876 1.00 72.56 96 GLY A O 1
ATOM 762 N N . HIS A 1 97 ? 14.224 -2.040 2.630 1.00 72.44 97 HIS A N 1
ATOM 763 C CA . HIS A 1 97 ? 13.803 -3.108 3.534 1.00 72.44 97 HIS A CA 1
ATOM 764 C C . HIS A 1 97 ? 13.859 -4.471 2.851 1.00 72.44 97 HIS A C 1
ATOM 766 O O . HIS A 1 97 ? 14.524 -5.379 3.349 1.00 72.44 97 HIS A O 1
ATOM 772 N N . HIS A 1 98 ? 13.174 -4.613 1.712 1.00 79.38 98 HIS A N 1
ATOM 773 C CA . HIS A 1 98 ? 12.937 -5.907 1.075 1.00 79.38 98 HIS A CA 1
ATOM 774 C C . HIS A 1 98 ? 12.927 -5.770 -0.458 1.00 79.38 98 HIS A C 1
ATOM 776 O O . HIS A 1 98 ? 11.868 -5.817 -1.076 1.00 79.38 98 HIS A O 1
ATOM 782 N N . PRO A 1 99 ? 14.092 -5.639 -1.116 1.00 81.56 99 PRO A N 1
ATOM 783 C CA . PRO A 1 99 ? 14.167 -5.452 -2.572 1.00 81.56 99 PRO A CA 1
ATOM 784 C C . PRO A 1 99 ? 13.466 -6.564 -3.368 1.00 81.56 99 PRO A C 1
ATOM 786 O O . PRO A 1 99 ? 12.859 -6.310 -4.405 1.00 81.56 99 PRO A O 1
ATOM 789 N N . ARG A 1 100 ? 13.464 -7.796 -2.841 1.00 86.62 100 ARG A N 1
ATOM 790 C CA . ARG A 1 100 ? 12.723 -8.922 -3.430 1.00 86.62 100 ARG A CA 1
ATOM 791 C C . ARG A 1 100 ? 11.211 -8.689 -3.456 1.00 86.62 100 ARG A C 1
ATOM 793 O O . ARG A 1 100 ? 10.568 -9.087 -4.418 1.00 86.62 100 ARG A O 1
ATOM 800 N N . GLU A 1 101 ? 10.649 -8.046 -2.432 1.00 86.25 101 GLU A N 1
ATOM 801 C CA . GLU A 1 101 ? 9.213 -7.741 -2.375 1.00 86.25 101 GLU A CA 1
ATOM 802 C C . GLU A 1 101 ? 8.821 -6.721 -3.449 1.00 86.25 101 GLU A C 1
ATOM 804 O O . GLU A 1 101 ? 7.786 -6.897 -4.082 1.00 86.25 101 GLU A O 1
ATOM 809 N N . ALA A 1 102 ? 9.674 -5.731 -3.742 1.00 88.75 102 ALA A N 1
ATOM 810 C CA . ALA A 1 102 ? 9.452 -4.793 -4.848 1.00 88.75 102 ALA A CA 1
ATOM 811 C C . ALA A 1 102 ? 9.435 -5.485 -6.218 1.00 88.75 102 ALA A C 1
ATOM 813 O O . ALA A 1 102 ? 8.571 -5.195 -7.044 1.00 88.75 102 ALA A O 1
ATOM 814 N N . VAL A 1 103 ? 10.369 -6.407 -6.464 1.00 90.81 103 VAL A N 1
ATOM 815 C CA . VAL A 1 103 ? 10.420 -7.149 -7.733 1.00 90.81 103 VAL A CA 1
ATOM 816 C C . VAL A 1 103 ? 9.215 -8.080 -7.870 1.00 90.81 103 VAL A C 1
ATOM 818 O O . VAL A 1 103 ? 8.589 -8.118 -8.926 1.00 90.81 103 VAL A O 1
ATOM 821 N N . LEU A 1 104 ? 8.844 -8.792 -6.800 1.00 91.56 104 LEU A N 1
ATOM 822 C CA . LEU A 1 104 ? 7.654 -9.648 -6.788 1.00 91.56 104 LEU A CA 1
ATOM 823 C C . LEU A 1 104 ? 6.372 -8.839 -6.998 1.00 91.56 104 LEU A C 1
ATOM 825 O O . LEU A 1 104 ? 5.511 -9.244 -7.770 1.00 91.56 104 LEU A O 1
ATOM 829 N N . ALA A 1 105 ? 6.261 -7.678 -6.359 1.00 90.81 105 ALA A N 1
ATOM 830 C CA . ALA A 1 105 ? 5.163 -6.745 -6.555 1.00 90.81 105 ALA A CA 1
ATOM 831 C C . ALA A 1 105 ? 5.033 -6.283 -8.008 1.00 90.81 105 ALA A C 1
ATOM 833 O O . ALA A 1 105 ? 3.937 -6.288 -8.562 1.00 90.81 105 ALA A O 1
ATOM 834 N N . PHE A 1 106 ? 6.152 -5.916 -8.632 1.00 92.25 106 PHE A N 1
ATOM 835 C CA . PHE A 1 106 ? 6.187 -5.537 -10.039 1.00 92.25 106 PHE A CA 1
ATOM 836 C C . PHE A 1 106 ? 5.795 -6.708 -10.952 1.00 92.25 106 PHE A C 1
ATOM 838 O O . PHE A 1 106 ? 5.006 -6.531 -11.874 1.00 92.25 106 PHE A O 1
ATOM 845 N N . ALA A 1 107 ? 6.270 -7.924 -10.670 1.00 92.94 107 ALA A N 1
ATOM 846 C CA . ALA A 1 107 ? 5.874 -9.113 -11.423 1.00 92.94 107 ALA A CA 1
ATOM 847 C C . ALA A 1 107 ? 4.369 -9.413 -11.291 1.00 92.94 107 ALA A C 1
ATOM 849 O O . ALA A 1 107 ? 3.716 -9.723 -12.284 1.00 92.94 107 ALA A O 1
ATOM 850 N N . LEU A 1 108 ? 3.808 -9.275 -10.085 1.00 91.50 108 LEU A N 1
ATOM 851 C CA . LEU A 1 108 ? 2.374 -9.443 -9.838 1.00 91.50 108 LEU A CA 1
ATOM 852 C C . LEU A 1 108 ? 1.536 -8.371 -10.548 1.00 91.50 108 LEU A C 1
ATOM 854 O O . LEU A 1 108 ? 0.487 -8.707 -11.084 1.00 91.50 108 LEU A O 1
ATOM 858 N N . MET A 1 109 ? 2.014 -7.123 -10.615 1.00 90.94 109 MET A N 1
ATOM 859 C CA . MET A 1 109 ? 1.370 -6.046 -11.379 1.00 90.94 109 MET A CA 1
ATOM 860 C C . MET A 1 109 ? 1.213 -6.434 -12.855 1.00 90.94 109 MET A C 1
ATOM 862 O O . MET A 1 109 ? 0.134 -6.286 -13.423 1.00 90.94 109 MET A O 1
ATOM 866 N N . LEU A 1 110 ? 2.276 -6.976 -13.461 1.00 91.44 110 LEU A N 1
ATOM 867 C CA . LEU A 1 110 ? 2.253 -7.432 -14.853 1.00 91.44 110 LEU A CA 1
ATOM 868 C C . LEU A 1 110 ? 1.351 -8.656 -15.048 1.00 91.44 110 LEU A C 1
ATOM 870 O O . LEU A 1 110 ? 0.626 -8.729 -16.037 1.00 91.44 110 LEU A O 1
ATOM 874 N N . PHE A 1 111 ? 1.392 -9.609 -14.114 1.00 90.94 111 PHE A N 1
ATOM 875 C CA . PHE A 1 111 ? 0.555 -10.810 -14.160 1.00 90.94 111 PHE A CA 1
ATOM 876 C C . PHE A 1 111 ? -0.942 -10.478 -14.077 1.00 90.94 111 PHE A C 1
ATOM 878 O O . PHE A 1 111 ? -1.745 -11.105 -14.760 1.00 90.94 111 PHE A O 1
ATOM 885 N N . ASP A 1 112 ? -1.305 -9.458 -13.298 1.00 87.75 112 ASP A N 1
ATOM 886 C CA . ASP A 1 112 ? -2.675 -8.947 -13.169 1.00 87.75 112 ASP A CA 1
ATOM 887 C C . ASP A 1 112 ? -3.108 -8.074 -14.370 1.00 87.75 112 ASP A C 1
ATOM 889 O O . ASP A 1 112 ? -4.166 -7.453 -14.354 1.00 87.75 112 ASP A O 1
ATOM 893 N N . GLY A 1 113 ? -2.287 -7.994 -15.427 1.00 88.06 113 GLY A N 1
ATOM 894 C CA . GLY A 1 113 ? -2.583 -7.232 -16.643 1.00 88.06 113 GLY A CA 1
ATOM 895 C C . GLY A 1 113 ? -2.495 -5.712 -16.474 1.00 88.06 113 GLY A C 1
ATOM 896 O O . GLY A 1 113 ? -2.898 -4.968 -17.369 1.00 88.06 113 GLY A O 1
ATOM 897 N N . VAL A 1 114 ? -1.959 -5.225 -15.351 1.00 88.81 114 VAL A N 1
ATOM 898 C CA . VAL A 1 114 ? -1.824 -3.791 -15.088 1.00 88.81 114 VAL A CA 1
ATOM 899 C C . VAL A 1 114 ? -0.613 -3.250 -15.842 1.00 88.81 114 VAL A C 1
ATOM 901 O O . VAL A 1 114 ? 0.522 -3.681 -15.639 1.00 88.81 114 VAL A O 1
ATOM 904 N N . ALA A 1 115 ? -0.849 -2.262 -16.707 1.00 87.38 115 ALA A N 1
ATOM 905 C CA . ALA A 1 115 ? 0.207 -1.638 -17.492 1.00 87.38 115 ALA A CA 1
ATOM 906 C C . ALA A 1 115 ? 1.229 -0.933 -16.585 1.00 87.38 115 ALA A C 1
ATOM 908 O O . ALA A 1 115 ? 0.907 0.038 -15.897 1.00 87.38 115 ALA A O 1
ATOM 909 N N . ALA A 1 116 ? 2.471 -1.413 -16.605 1.00 87.19 116 ALA A N 1
ATOM 910 C CA . ALA A 1 116 ? 3.592 -0.738 -15.969 1.00 87.19 116 ALA A CA 1
ATOM 911 C C . ALA A 1 116 ? 4.051 0.461 -16.805 1.00 87.19 116 ALA A C 1
ATOM 913 O O . ALA A 1 116 ? 4.170 0.374 -18.029 1.00 87.19 116 ALA A O 1
ATOM 914 N N . ASP A 1 117 ? 4.369 1.568 -16.137 1.00 87.69 117 ASP A N 1
ATOM 915 C CA . ASP A 1 117 ? 5.020 2.711 -16.768 1.00 87.69 117 ASP A CA 1
ATOM 916 C C . ASP A 1 117 ? 6.527 2.744 -16.449 1.00 87.69 117 ASP A C 1
ATOM 918 O O . ASP A 1 117 ? 7.072 1.931 -15.690 1.00 87.69 117 ASP A O 1
ATOM 922 N N . LYS A 1 118 ? 7.233 3.714 -17.046 1.00 87.81 118 LYS A N 1
ATOM 923 C CA . LYS A 1 118 ? 8.666 3.926 -16.786 1.00 87.81 118 LYS A CA 1
ATOM 924 C C . LYS A 1 118 ? 8.948 4.155 -15.298 1.00 87.81 118 LYS A C 1
ATOM 926 O O . LYS A 1 118 ? 10.035 3.809 -14.832 1.00 87.81 118 LYS A O 1
ATOM 931 N N . PHE A 1 119 ? 7.998 4.737 -14.565 1.00 88.31 119 PHE A N 1
ATOM 932 C CA . PHE A 1 119 ? 8.132 5.001 -13.142 1.00 88.31 119 PHE A CA 1
ATOM 933 C C . PHE A 1 119 ? 8.038 3.703 -12.332 1.00 88.31 119 PHE A C 1
ATOM 935 O O . PHE A 1 119 ? 8.933 3.459 -11.528 1.00 88.31 119 PHE A O 1
ATOM 942 N N . SER A 1 120 ? 7.061 2.829 -12.594 1.00 87.50 120 SER A N 1
ATOM 943 C CA . SER A 1 120 ? 6.920 1.506 -11.966 1.00 87.50 120 SER A CA 1
ATOM 944 C C . SER A 1 120 ? 8.186 0.663 -12.126 1.00 87.50 120 SER A C 1
ATOM 946 O O . SER A 1 120 ? 8.703 0.122 -11.147 1.00 87.50 120 SER A O 1
ATOM 948 N N . PHE A 1 121 ? 8.729 0.607 -13.347 1.00 88.44 121 PHE A N 1
ATOM 949 C CA . PHE A 1 121 ? 9.968 -0.122 -13.627 1.00 88.44 121 PHE A CA 1
ATOM 950 C C . PHE A 1 121 ? 11.161 0.476 -12.874 1.00 88.44 121 PHE A C 1
ATOM 952 O O . PHE A 1 121 ? 11.871 -0.235 -12.162 1.00 88.44 121 PHE A O 1
ATOM 959 N N . SER A 1 122 ? 11.342 1.800 -12.970 1.00 89.44 122 SER A N 1
ATOM 960 C CA . SER A 1 122 ? 12.407 2.518 -12.258 1.00 89.44 122 SER A CA 1
ATOM 961 C C . SER A 1 122 ? 12.316 2.304 -10.748 1.00 89.44 122 SER A C 1
ATOM 963 O O . SER A 1 122 ? 13.330 2.182 -10.066 1.00 89.44 122 SER A O 1
ATOM 965 N N . LEU A 1 123 ? 11.102 2.245 -10.206 1.00 88.12 123 LEU A N 1
ATOM 966 C CA . LEU A 1 123 ? 10.873 2.036 -8.788 1.00 88.12 123 LEU A CA 1
ATOM 967 C C . LEU A 1 123 ? 11.335 0.643 -8.349 1.00 88.12 123 LEU A C 1
ATOM 969 O O . LEU A 1 123 ? 12.046 0.558 -7.352 1.00 88.12 123 LEU A O 1
ATOM 973 N N . ALA A 1 124 ? 11.006 -0.401 -9.116 1.00 87.19 124 ALA A N 1
ATOM 974 C CA . ALA A 1 124 ? 11.371 -1.789 -8.824 1.00 87.19 124 ALA A CA 1
ATOM 975 C C . ALA A 1 124 ? 12.882 -2.071 -8.936 1.00 87.19 124 ALA A C 1
ATOM 977 O O . ALA A 1 124 ? 13.427 -2.866 -8.171 1.00 87.19 124 ALA A O 1
ATOM 978 N N . ILE A 1 125 ? 13.589 -1.413 -9.861 1.00 86.69 125 ILE A N 1
ATOM 979 C CA . ILE A 1 125 ? 15.053 -1.548 -9.955 1.00 86.69 125 ILE A CA 1
ATOM 980 C C . ILE A 1 125 ? 15.762 -0.727 -8.871 1.00 86.69 125 ILE A C 1
ATOM 982 O O . ILE A 1 125 ? 16.667 -1.228 -8.209 1.00 86.69 125 ILE A O 1
ATOM 986 N N . ASN A 1 126 ? 15.298 0.500 -8.607 1.00 84.62 126 ASN A N 1
ATOM 987 C CA . ASN A 1 126 ? 15.925 1.399 -7.636 1.00 84.62 126 ASN A CA 1
ATOM 988 C C . ASN A 1 126 ? 15.688 0.969 -6.184 1.00 84.62 126 ASN A C 1
ATOM 990 O O . ASN A 1 126 ? 16.343 1.485 -5.287 1.00 84.62 126 ASN A O 1
ATOM 994 N N . THR A 1 127 ? 14.729 0.081 -5.914 1.00 79.12 127 THR A N 1
ATOM 995 C CA . THR A 1 127 ? 14.586 -0.551 -4.594 1.00 79.12 127 THR A CA 1
ATOM 996 C C . THR A 1 127 ? 15.682 -1.576 -4.313 1.00 79.12 127 THR A C 1
ATOM 998 O O . THR A 1 127 ? 15.847 -1.948 -3.155 1.00 79.12 127 THR A O 1
ATOM 1001 N N . CYS A 1 128 ? 16.373 -2.058 -5.354 1.00 68.75 128 CYS A N 1
ATOM 1002 C CA . CYS A 1 128 ? 17.409 -3.092 -5.282 1.00 68.75 128 CYS A CA 1
ATOM 1003 C C . CYS A 1 128 ? 18.840 -2.541 -5.213 1.00 68.75 128 CYS A C 1
ATOM 1005 O O . CYS A 1 128 ? 19.767 -3.330 -5.048 1.00 68.75 128 CYS A O 1
ATOM 1007 N N . SER A 1 129 ? 19.009 -1.227 -5.375 1.00 64.50 129 SER A N 1
ATOM 1008 C CA . SER A 1 129 ? 20.279 -0.506 -5.206 1.00 64.50 129 SER A CA 1
ATOM 1009 C C . SER A 1 129 ? 20.398 0.031 -3.785 1.00 64.50 129 SER A C 1
ATOM 1011 O O . SER A 1 129 ? 21.527 0.006 -3.257 1.00 64.50 129 SER A O 1
#

Organism: NCBI:txid4628